Protein AF-A0A1Y3CSX1-F1 (afdb_monomer_lite)

Secondary structure (DSSP, 8-state):
------S----HHHHHHHHHHHHHHHHHHHHHHHT---TT-SS-HHHHHHHHHHHHHHHHHHHHHHHHHTTSSSHHHHHHTHHHHHHHHHHHHHHHHHHHHHHHHHTHHHHHHHHHHHHHHHTTSSSS-------

Sequence (135 aa):
MVQKIEATDVTEEEALNAAFFERADEFIKQANEFCRVEKGSAVKPAEMRGQVSAAMLFGTARFNTWVAANNFKDGNEMRDAKDQVMSYIMQQFQMMLEDNYDEYCEQFENYLRFRHNEEFHANKHDHDHDHDHQH

Foldseek 3Di:
DPPDPPPDPQDPVNVVVVVVVVVVVVVVVVLVVQLDDDPPDPQDSVNSNVVSVVVVVVVLVVVLLVVLVVVDPDPVRCVVCVVVSVVVSVVVVVVVVVVVVVVCVVCVCVVCVVVVVVVVVVVVVVPPPDDDDDD

pLDDT: mean 84.07, std 19.95, range [39.16, 98.5]

Radius of gyration: 24.42 Å; chains: 1; bounding box: 53×60×77 Å

Structure (mmCIF, N/CA/C/O backbone):
data_AF-A0A1Y3CSX1-F1
#
_entry.id   AF-A0A1Y3CSX1-F1
#
loop_
_atom_site.group_PDB
_atom_site.id
_atom_site.type_symbol
_atom_site.label_atom_id
_atom_site.label_alt_id
_atom_site.label_comp_id
_atom_site.label_asym_id
_atom_site.label_entity_id
_atom_site.label_seq_id
_atom_site.pdbx_PDB_ins_code
_atom_site.Cartn_x
_atom_site.Cartn_y
_atom_site.Cartn_z
_atom_site.occupancy
_atom_site.B_iso_or_equiv
_atom_site.auth_seq_id
_atom_site.auth_comp_id
_atom_site.auth_asym_id
_atom_site.auth_atom_id
_atom_site.pdbx_PDB_model_num
ATOM 1 N N . MET A 1 1 ? -16.091 46.938 -10.509 1.00 41.12 1 MET A N 1
ATOM 2 C CA . MET A 1 1 ? -15.195 46.319 -9.511 1.00 41.12 1 MET A CA 1
ATOM 3 C C . MET A 1 1 ? -14.937 44.902 -9.968 1.00 41.12 1 MET A C 1
ATOM 5 O O . MET A 1 1 ? -15.882 44.131 -10.036 1.00 41.12 1 MET A O 1
ATOM 9 N N . VAL A 1 2 ? -13.705 44.593 -10.369 1.00 46.59 2 VAL A N 1
ATOM 10 C CA . VAL A 1 2 ? -13.292 43.208 -10.615 1.00 46.59 2 VAL A CA 1
ATOM 11 C C . VAL A 1 2 ? -13.142 42.576 -9.239 1.00 46.59 2 VAL A C 1
ATOM 13 O O . VAL A 1 2 ? -12.285 43.004 -8.466 1.00 46.59 2 VAL A O 1
ATOM 16 N N . GLN A 1 3 ? -14.023 41.639 -8.895 1.00 46.88 3 GLN A N 1
ATOM 17 C CA . GLN A 1 3 ? -13.801 40.787 -7.736 1.00 46.88 3 GLN A CA 1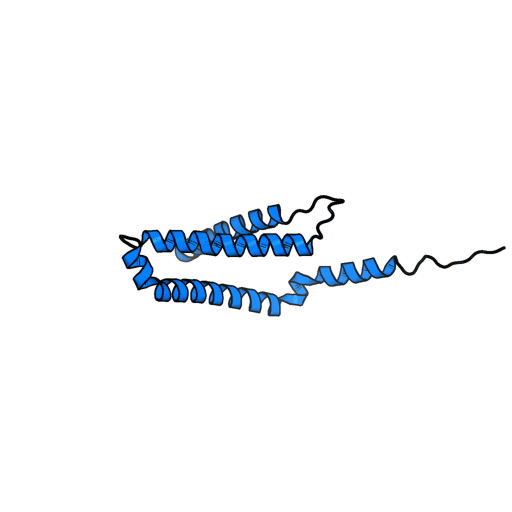
ATOM 18 C C . GLN A 1 3 ? -12.543 39.972 -8.031 1.00 46.88 3 GLN A C 1
ATOM 20 O O . GLN A 1 3 ? -12.520 39.160 -8.955 1.00 46.88 3 GLN A O 1
ATOM 25 N N . LYS A 1 4 ? -11.468 40.257 -7.292 1.00 51.53 4 LYS A N 1
ATOM 26 C CA . LYS A 1 4 ? -10.345 39.333 -7.177 1.00 51.53 4 LYS A CA 1
ATOM 27 C C . LYS A 1 4 ? -10.930 38.031 -6.644 1.00 51.53 4 LYS A C 1
ATOM 29 O O . LYS A 1 4 ? -11.469 38.020 -5.545 1.00 51.53 4 LYS A O 1
ATOM 34 N N . ILE A 1 5 ? -10.861 36.979 -7.446 1.00 48.72 5 ILE A N 1
ATOM 35 C CA . ILE A 1 5 ? -11.071 35.619 -6.967 1.00 48.72 5 ILE A CA 1
ATOM 36 C C . ILE A 1 5 ? -9.878 35.357 -6.045 1.00 48.72 5 ILE A C 1
ATOM 38 O O . ILE A 1 5 ? -8.746 35.248 -6.518 1.00 48.72 5 ILE A O 1
ATOM 42 N N . GLU A 1 6 ? -10.102 35.402 -4.734 1.00 46.16 6 GLU A N 1
ATOM 43 C CA . GLU A 1 6 ? -9.111 34.945 -3.767 1.00 46.16 6 GLU A CA 1
ATOM 44 C C . GLU A 1 6 ? -8.981 33.434 -3.940 1.00 46.16 6 GLU A C 1
ATOM 46 O O . GLU A 1 6 ? -9.895 32.666 -3.660 1.00 46.16 6 GLU A O 1
ATOM 51 N N . ALA A 1 7 ? -7.853 33.015 -4.504 1.00 60.97 7 ALA A N 1
ATOM 52 C CA . ALA A 1 7 ? -7.483 31.618 -4.594 1.00 60.97 7 ALA A CA 1
ATOM 53 C C . ALA A 1 7 ? -7.002 31.156 -3.216 1.00 60.97 7 ALA A C 1
ATOM 55 O O . ALA A 1 7 ? -5.800 31.162 -3.005 1.00 60.97 7 ALA A O 1
ATOM 56 N N . THR A 1 8 ? -7.915 30.828 -2.297 1.00 59.09 8 THR A N 1
ATOM 57 C CA . THR A 1 8 ? -7.677 29.940 -1.139 1.00 59.09 8 THR A CA 1
ATOM 58 C C . THR A 1 8 ? -8.963 29.793 -0.318 1.00 59.09 8 THR A C 1
ATOM 60 O O . THR A 1 8 ? -9.117 30.456 0.700 1.00 59.09 8 THR A O 1
ATOM 63 N N . ASP A 1 9 ? -9.857 28.901 -0.728 1.00 61.84 9 ASP A N 1
ATOM 64 C CA . ASP A 1 9 ? -10.757 28.210 0.205 1.00 61.84 9 ASP A CA 1
ATOM 65 C C . ASP A 1 9 ? -10.571 26.717 -0.070 1.00 61.84 9 ASP A C 1
ATOM 67 O O . ASP A 1 9 ? -11.362 26.088 -0.765 1.00 61.84 9 ASP A O 1
ATOM 71 N N . VAL A 1 10 ? -9.432 26.178 0.380 1.00 70.56 10 VAL A N 1
ATOM 72 C CA . VAL A 1 10 ? -9.223 24.727 0.407 1.00 70.56 10 VAL A CA 1
ATOM 73 C C . VAL A 1 10 ? -10.068 24.203 1.558 1.00 70.56 10 VAL A C 1
ATOM 75 O O . VAL A 1 10 ? -9.886 24.613 2.707 1.00 70.56 10 VAL A O 1
ATOM 78 N N . THR A 1 11 ? -11.016 23.335 1.246 1.00 84.94 11 THR A N 1
ATOM 79 C CA . THR A 1 11 ? -11.871 22.693 2.243 1.00 84.94 11 THR A CA 1
ATOM 80 C C . THR A 1 11 ? -11.050 21.768 3.147 1.00 84.94 11 THR A C 1
ATOM 82 O O . THR A 1 11 ? -9.978 21.286 2.780 1.00 84.94 11 THR A O 1
ATOM 85 N N . GLU A 1 12 ? -11.551 21.490 4.353 1.00 82.56 12 GLU A N 1
ATOM 86 C CA . GLU A 1 12 ? -10.903 20.546 5.276 1.00 82.56 12 GLU A CA 1
ATOM 87 C C . GLU A 1 12 ? -10.750 19.148 4.649 1.00 82.56 12 GLU A C 1
ATOM 89 O O . GLU A 1 12 ? -9.729 18.491 4.832 1.00 82.56 12 GLU A O 1
ATOM 94 N N . GLU A 1 13 ? -11.724 18.732 3.837 1.00 83.50 13 GLU A N 1
ATOM 95 C CA . GLU A 1 13 ? -11.686 17.483 3.073 1.00 83.50 13 GLU A CA 1
ATOM 96 C C . GLU A 1 13 ? -10.553 17.472 2.037 1.00 83.50 13 GLU A C 1
ATOM 98 O O . GLU A 1 13 ? -9.764 16.529 1.993 1.00 83.50 13 GLU A O 1
ATOM 103 N N . GLU A 1 14 ? -10.406 18.539 1.248 1.00 85.31 14 GLU A N 1
ATOM 104 C CA . GLU A 1 14 ? -9.309 18.666 0.281 1.00 85.31 14 GLU A CA 1
ATOM 105 C C . GLU A 1 14 ? -7.939 18.677 0.970 1.00 85.31 14 GLU A C 1
ATOM 107 O O . GLU A 1 14 ? -6.995 18.057 0.476 1.00 85.31 14 GLU A O 1
ATOM 112 N N . ALA A 1 15 ? -7.827 19.322 2.134 1.00 83.56 15 ALA A N 1
ATOM 113 C CA . ALA A 1 15 ? -6.595 19.332 2.918 1.00 83.56 15 ALA A CA 1
ATOM 114 C C . ALA A 1 15 ? -6.242 17.936 3.469 1.00 83.56 15 ALA A C 1
ATOM 116 O O . ALA A 1 15 ? -5.078 17.528 3.426 1.00 83.56 15 ALA A O 1
ATOM 117 N N . LEU A 1 16 ? -7.233 17.181 3.955 1.00 84.00 16 LEU A N 1
ATOM 118 C CA . LEU A 1 16 ? -7.040 15.801 4.413 1.00 84.00 16 LEU A CA 1
ATOM 119 C C . LEU A 1 16 ? -6.643 14.871 3.262 1.00 84.00 16 LEU A C 1
ATOM 121 O O . LEU A 1 16 ? -5.719 14.069 3.425 1.00 84.00 16 LEU A O 1
ATOM 125 N N . ASN A 1 17 ? -7.281 15.018 2.099 1.00 89.62 17 ASN A N 1
ATOM 126 C CA . ASN A 1 17 ? -6.943 14.261 0.895 1.00 89.62 17 ASN A CA 1
ATOM 127 C C . ASN A 1 17 ? -5.516 14.567 0.431 1.00 89.62 17 ASN A C 1
ATOM 129 O O . ASN A 1 17 ? -4.743 13.645 0.180 1.00 89.62 17 ASN A O 1
ATOM 133 N N . ALA A 1 18 ? -5.121 15.842 0.397 1.00 90.62 18 ALA A N 1
ATOM 134 C CA . ALA A 1 18 ? -3.757 16.232 0.047 1.00 90.62 18 ALA A CA 1
ATOM 135 C C . ALA A 1 18 ? -2.724 15.587 0.984 1.00 90.62 18 ALA A C 1
ATOM 137 O O . ALA A 1 18 ? -1.756 14.988 0.519 1.00 90.62 18 ALA A O 1
ATOM 138 N N . ALA A 1 19 ? -2.966 15.622 2.298 1.00 93.75 19 ALA A N 1
ATOM 139 C CA . ALA A 1 19 ? -2.080 14.991 3.273 1.00 93.75 19 ALA A CA 1
ATOM 140 C C . ALA A 1 19 ? -2.055 13.455 3.157 1.00 93.75 19 ALA A C 1
ATOM 142 O O . ALA A 1 19 ? -1.069 12.814 3.528 1.00 93.75 19 ALA A O 1
ATOM 143 N N . PHE A 1 20 ? -3.143 12.829 2.707 1.00 93.31 20 PHE A N 1
ATOM 144 C CA . PHE A 1 20 ? -3.162 11.400 2.400 1.00 93.31 20 PHE A CA 1
ATOM 145 C C . PHE A 1 20 ? -2.257 11.083 1.202 1.00 93.31 20 PHE A C 1
ATOM 147 O O . PHE A 1 20 ? -1.367 10.239 1.335 1.00 93.31 20 PHE A O 1
ATOM 154 N N . PHE A 1 21 ? -2.429 11.791 0.082 1.00 94.06 21 PHE A N 1
ATOM 155 C CA . PHE A 1 21 ? -1.633 11.573 -1.129 1.00 94.06 21 PHE A CA 1
ATOM 156 C C . PHE A 1 21 ? -0.152 11.885 -0.916 1.00 94.06 21 PHE A C 1
ATOM 158 O O . PHE A 1 21 ? 0.689 11.086 -1.312 1.00 94.06 21 PHE A O 1
ATOM 165 N N . GLU A 1 22 ? 0.179 12.960 -0.196 1.00 96.94 22 GLU A N 1
ATOM 166 C CA . GLU A 1 22 ? 1.569 13.298 0.134 1.00 96.94 22 GLU A CA 1
ATOM 167 C C . GLU A 1 22 ? 2.272 12.146 0.871 1.00 96.94 22 GLU A C 1
ATOM 169 O O . GLU A 1 22 ? 3.381 11.753 0.512 1.00 96.94 22 GLU A O 1
ATOM 174 N N . ARG A 1 23 ? 1.604 11.527 1.853 1.00 97.25 23 ARG A N 1
ATOM 175 C CA . ARG A 1 23 ? 2.164 10.365 2.565 1.00 97.25 23 ARG A CA 1
ATOM 176 C C . ARG A 1 23 ? 2.292 9.140 1.664 1.00 97.25 23 ARG A C 1
ATOM 178 O O . ARG A 1 23 ? 3.276 8.408 1.771 1.00 97.25 23 ARG A O 1
ATOM 185 N N . ALA A 1 24 ? 1.306 8.889 0.803 1.00 96.44 24 ALA A N 1
ATOM 186 C CA . ALA A 1 24 ? 1.374 7.790 -0.156 1.00 96.44 24 ALA A CA 1
ATOM 187 C C . ALA A 1 24 ? 2.573 7.964 -1.106 1.00 96.44 24 ALA A C 1
ATOM 189 O O . ALA A 1 24 ? 3.354 7.027 -1.299 1.00 96.44 24 ALA A O 1
ATOM 190 N N . ASP A 1 25 ? 2.782 9.181 -1.604 1.00 96.56 25 ASP A N 1
ATOM 191 C CA . ASP A 1 25 ? 3.893 9.536 -2.484 1.00 96.56 25 ASP A CA 1
ATOM 192 C C . ASP A 1 25 ? 5.253 9.377 -1.802 1.00 96.56 25 ASP A C 1
ATOM 194 O O . ASP A 1 25 ? 6.208 8.920 -2.435 1.00 96.56 25 ASP A O 1
ATOM 198 N N . GLU A 1 26 ? 5.368 9.681 -0.507 1.00 98.12 26 GLU A N 1
ATOM 199 C CA . GLU A 1 26 ? 6.598 9.422 0.249 1.00 98.12 26 GLU A CA 1
ATOM 200 C C . GLU A 1 26 ? 6.948 7.925 0.295 1.00 98.12 26 GLU A C 1
ATOM 202 O O . GLU A 1 26 ? 8.115 7.557 0.097 1.00 98.12 26 GLU A O 1
ATOM 207 N N . PHE A 1 27 ? 5.957 7.043 0.481 1.00 97.69 27 PHE A N 1
ATOM 208 C CA . PHE A 1 27 ? 6.181 5.595 0.417 1.00 97.69 27 PHE A CA 1
ATOM 209 C C . PHE A 1 27 ? 6.607 5.144 -0.983 1.00 97.69 27 PHE A C 1
ATOM 211 O O . PHE A 1 27 ? 7.555 4.363 -1.116 1.00 97.69 27 PHE A O 1
ATOM 218 N N . ILE A 1 28 ? 5.952 5.657 -2.027 1.00 97.62 28 ILE A N 1
ATOM 219 C CA . ILE A 1 28 ? 6.286 5.337 -3.422 1.00 97.62 28 ILE A CA 1
ATOM 220 C C . ILE A 1 28 ? 7.682 5.840 -3.782 1.00 97.62 28 ILE A C 1
ATOM 222 O O . ILE A 1 28 ? 8.470 5.106 -4.379 1.00 97.62 28 ILE A O 1
ATOM 226 N N . LYS A 1 29 ? 8.042 7.055 -3.365 1.00 97.94 29 LYS A N 1
ATOM 227 C CA . LYS A 1 29 ? 9.385 7.610 -3.546 1.00 97.94 29 LYS A CA 1
ATOM 228 C C . LYS A 1 29 ? 10.434 6.692 -2.930 1.00 97.94 29 LYS A C 1
ATOM 230 O O . LYS A 1 29 ? 11.410 6.359 -3.596 1.00 97.94 29 LYS A O 1
ATOM 235 N N . GLN A 1 30 ? 10.221 6.232 -1.700 1.00 98.31 30 GLN A N 1
ATOM 236 C CA . GLN A 1 30 ? 11.145 5.308 -1.046 1.00 98.31 30 GLN A CA 1
ATOM 237 C C . GLN A 1 30 ? 11.224 3.950 -1.768 1.00 98.31 30 GLN A C 1
ATOM 239 O O . GLN A 1 30 ? 12.318 3.403 -1.927 1.00 98.31 30 GLN A O 1
ATOM 244 N N . ALA A 1 31 ? 10.098 3.412 -2.243 1.00 98.12 31 ALA A N 1
ATOM 245 C CA . ALA A 1 31 ? 10.083 2.188 -3.045 1.00 98.12 31 ALA A CA 1
ATOM 246 C C . ALA A 1 31 ? 10.849 2.362 -4.371 1.00 98.12 31 ALA A C 1
ATOM 248 O O . ALA A 1 31 ? 11.617 1.483 -4.768 1.00 98.12 31 ALA A O 1
ATOM 249 N N . ASN A 1 32 ? 10.724 3.519 -5.021 1.00 97.38 32 ASN A N 1
ATOM 250 C CA . ASN A 1 32 ? 11.467 3.848 -6.237 1.00 97.38 32 ASN A CA 1
ATOM 251 C C . ASN A 1 32 ? 12.980 3.919 -5.986 1.00 97.38 32 ASN A C 1
ATOM 253 O O . ASN A 1 32 ? 13.757 3.456 -6.822 1.00 97.38 32 ASN A O 1
ATOM 257 N N . GLU A 1 33 ? 13.412 4.425 -4.826 1.00 97.75 33 GLU A N 1
ATOM 258 C CA . GLU A 1 33 ? 14.825 4.388 -4.432 1.00 97.75 33 GLU A CA 1
ATOM 259 C C . GLU A 1 33 ? 15.344 2.951 -4.297 1.00 97.75 33 GLU A C 1
ATOM 261 O O . GLU A 1 33 ? 16.433 2.648 -4.785 1.00 97.75 33 GLU A O 1
ATOM 266 N N . PHE A 1 34 ? 14.556 2.039 -3.717 1.00 96.88 34 PHE A N 1
ATOM 267 C CA . PHE A 1 34 ? 14.920 0.618 -3.642 1.00 96.88 34 PHE A CA 1
ATOM 268 C C . PHE A 1 34 ? 14.926 -0.082 -5.005 1.00 96.88 34 PHE A C 1
ATOM 270 O O . PHE A 1 34 ? 15.624 -1.078 -5.174 1.00 96.88 34 PHE A O 1
ATOM 277 N N . CYS A 1 35 ? 14.194 0.437 -5.995 1.00 97.12 35 CYS A N 1
ATOM 278 C CA . CYS A 1 35 ? 14.196 -0.109 -7.352 1.00 97.12 35 CYS A CA 1
ATOM 279 C C . CYS A 1 35 ? 15.484 0.191 -8.137 1.00 97.12 35 CYS A C 1
ATOM 281 O O . CYS A 1 35 ? 15.662 -0.344 -9.236 1.00 97.12 35 CYS A O 1
ATOM 283 N N . ARG A 1 36 ? 16.368 1.057 -7.626 1.00 95.12 36 ARG A N 1
ATOM 284 C CA . ARG A 1 36 ? 17.609 1.423 -8.313 1.00 95.12 36 ARG A CA 1
ATOM 285 C C . ARG A 1 36 ? 18.547 0.221 -8.390 1.00 95.12 36 ARG A C 1
ATOM 287 O O . ARG A 1 36 ? 18.871 -0.409 -7.390 1.00 95.12 36 ARG A O 1
ATOM 294 N N . VAL A 1 37 ? 19.018 -0.062 -9.599 1.00 92.19 37 VAL A N 1
ATOM 295 C CA . VAL A 1 37 ? 19.983 -1.129 -9.872 1.00 92.19 37 VAL A CA 1
ATOM 296 C C . VAL A 1 37 ? 21.274 -0.502 -10.380 1.00 92.19 37 VAL A C 1
ATOM 298 O O . VAL A 1 37 ? 21.252 0.319 -11.297 1.00 92.19 37 VAL A O 1
ATOM 301 N N . GLU A 1 38 ? 22.405 -0.889 -9.793 1.00 91.19 38 GLU A N 1
ATOM 302 C CA . GLU A 1 38 ? 23.719 -0.419 -10.232 1.00 91.19 38 GLU A CA 1
ATOM 303 C C . GLU A 1 38 ? 24.070 -0.931 -11.633 1.00 91.19 38 GLU A C 1
ATOM 305 O O . GLU A 1 38 ? 23.758 -2.063 -12.020 1.00 91.19 38 GLU A O 1
ATOM 310 N N . LYS A 1 39 ? 24.779 -0.101 -12.404 1.00 89.19 39 LYS A N 1
ATOM 311 C CA . LYS A 1 39 ? 25.256 -0.485 -13.733 1.00 89.19 39 LYS A CA 1
ATOM 312 C C . LYS A 1 39 ? 26.242 -1.650 -13.611 1.00 89.19 39 LYS A C 1
ATOM 314 O O . LYS A 1 39 ? 27.245 -1.541 -12.916 1.00 89.19 39 LYS A O 1
ATOM 319 N N . GLY A 1 40 ? 25.973 -2.737 -14.331 1.00 89.62 40 GLY A N 1
ATOM 320 C CA . GLY A 1 40 ? 26.773 -3.965 -14.265 1.00 89.62 40 GLY A CA 1
ATOM 321 C C . GLY A 1 40 ? 26.310 -4.962 -13.199 1.00 89.62 40 GLY A C 1
ATOM 322 O O . GLY A 1 40 ? 26.910 -6.029 -13.088 1.00 89.62 40 GLY A O 1
ATOM 323 N N . SER A 1 41 ? 25.241 -4.660 -12.452 1.00 92.62 41 SER A N 1
ATOM 324 C CA . SER A 1 41 ? 24.581 -5.646 -11.594 1.00 92.62 41 SER A CA 1
ATOM 325 C C . SER A 1 41 ? 24.047 -6.822 -12.415 1.00 92.62 41 SER A C 1
ATOM 327 O O . SER A 1 41 ? 23.535 -6.648 -13.522 1.00 92.62 41 SER A O 1
ATOM 329 N N . ALA A 1 42 ? 24.127 -8.024 -11.842 1.00 93.06 42 ALA A N 1
ATOM 330 C CA . ALA A 1 42 ? 23.510 -9.220 -12.409 1.00 93.06 42 ALA A CA 1
ATOM 331 C C . ALA A 1 42 ? 21.974 -9.217 -12.271 1.00 93.06 42 ALA A C 1
ATOM 333 O O . ALA A 1 42 ? 21.293 -9.944 -12.996 1.00 93.06 42 ALA A O 1
ATOM 334 N N . VAL A 1 43 ? 21.423 -8.410 -11.353 1.00 92.12 43 VAL A N 1
ATOM 335 C CA . VAL A 1 43 ? 19.977 -8.318 -11.118 1.00 92.12 43 VAL A CA 1
ATOM 336 C C . VAL A 1 43 ? 19.340 -7.470 -12.210 1.00 92.12 43 VAL A C 1
ATOM 338 O O . VAL A 1 43 ? 19.738 -6.330 -12.447 1.00 92.12 43 VAL A O 1
ATOM 341 N N . LYS A 1 44 ? 18.313 -8.004 -12.872 1.00 92.38 44 LYS A N 1
ATOM 342 C CA . LYS A 1 44 ? 17.593 -7.263 -13.913 1.00 92.38 44 LYS A CA 1
ATOM 343 C C . LYS A 1 44 ? 16.667 -6.214 -13.279 1.00 92.38 44 LYS A C 1
ATOM 345 O O . LYS A 1 44 ? 16.026 -6.514 -12.273 1.00 92.38 44 LYS A O 1
ATOM 350 N N . PRO A 1 45 ? 16.468 -5.032 -13.894 1.00 91.50 45 PRO A N 1
ATOM 351 C CA . PRO A 1 45 ? 15.554 -4.015 -13.362 1.00 91.50 45 PRO A CA 1
ATOM 352 C C . PRO A 1 45 ? 14.127 -4.520 -13.090 1.00 91.50 45 PRO A C 1
ATOM 354 O O . PRO A 1 45 ? 13.510 -4.132 -12.105 1.00 91.50 45 PRO A O 1
ATOM 357 N N . ALA A 1 46 ? 13.598 -5.409 -13.938 1.00 91.38 46 ALA A N 1
ATOM 358 C CA . ALA A 1 46 ? 12.277 -6.007 -13.730 1.00 91.38 46 ALA A CA 1
ATOM 359 C C . ALA A 1 46 ? 12.224 -6.925 -12.499 1.00 91.38 46 ALA A C 1
ATOM 361 O O . ALA A 1 46 ? 11.233 -6.923 -11.774 1.00 91.38 46 ALA A O 1
ATOM 362 N N . GLU A 1 47 ? 13.301 -7.669 -12.244 1.00 95.50 47 GLU A N 1
ATOM 363 C CA . GLU A 1 47 ? 13.419 -8.523 -11.065 1.00 95.50 47 GLU A CA 1
ATOM 364 C C . GLU A 1 47 ? 13.488 -7.674 -9.793 1.00 95.50 47 GLU A C 1
ATOM 366 O O . GLU A 1 47 ? 12.748 -7.938 -8.847 1.00 95.50 47 GLU A O 1
ATOM 371 N N . MET A 1 48 ? 14.285 -6.599 -9.805 1.00 96.44 48 MET A N 1
ATOM 372 C CA . MET A 1 48 ? 14.368 -5.665 -8.680 1.00 96.44 48 MET A CA 1
ATOM 373 C C . MET A 1 48 ? 13.000 -5.052 -8.349 1.00 96.44 48 MET A C 1
ATOM 375 O O . MET A 1 48 ? 12.585 -5.069 -7.193 1.00 96.44 48 MET A O 1
ATOM 379 N N . ARG A 1 49 ? 12.244 -4.587 -9.356 1.00 96.44 49 ARG A N 1
ATOM 380 C CA . ARG A 1 49 ? 10.876 -4.079 -9.140 1.00 96.44 49 ARG A CA 1
ATOM 381 C C . ARG A 1 49 ? 9.958 -5.127 -8.506 1.00 96.44 49 ARG A C 1
ATOM 383 O O . ARG A 1 49 ? 9.189 -4.793 -7.610 1.00 96.44 49 ARG A O 1
ATOM 390 N N . GLY A 1 50 ? 10.058 -6.388 -8.931 1.00 96.94 50 GLY A N 1
ATOM 391 C CA . GLY A 1 50 ? 9.308 -7.494 -8.330 1.00 96.94 50 GLY A CA 1
ATOM 392 C C . GLY A 1 50 ? 9.671 -7.730 -6.859 1.00 96.94 50 GLY A C 1
ATOM 393 O O . GLY A 1 50 ? 8.781 -7.878 -6.023 1.00 96.94 50 GLY A O 1
ATOM 394 N N . GLN A 1 51 ? 10.964 -7.700 -6.522 1.00 97.62 51 GLN A N 1
ATOM 395 C CA . GLN A 1 51 ? 11.440 -7.845 -5.140 1.00 97.62 51 GLN A CA 1
ATOM 396 C C . GLN A 1 51 ? 10.957 -6.693 -4.246 1.00 97.62 51 GLN A C 1
ATOM 398 O O . GLN A 1 51 ? 10.454 -6.935 -3.147 1.00 97.62 51 GLN A O 1
ATOM 403 N N . VAL A 1 52 ? 11.050 -5.450 -4.728 1.00 98.31 52 VAL A N 1
ATOM 404 C CA . VAL A 1 52 ? 10.566 -4.267 -4.000 1.00 98.31 52 VAL A CA 1
ATOM 405 C C . VAL A 1 52 ? 9.048 -4.306 -3.825 1.00 98.31 52 VAL A C 1
ATOM 407 O O . VAL A 1 52 ? 8.562 -4.040 -2.728 1.00 98.31 52 VAL A O 1
ATOM 410 N N . SER A 1 53 ? 8.296 -4.705 -4.855 1.00 97.88 53 SER A N 1
ATOM 411 C CA . SER A 1 53 ? 6.841 -4.880 -4.767 1.00 97.88 53 SER A CA 1
ATOM 412 C C . SER A 1 53 ? 6.453 -5.908 -3.695 1.00 97.88 53 SER A C 1
ATOM 414 O O . SER A 1 53 ? 5.606 -5.626 -2.844 1.00 97.88 53 SER A O 1
ATOM 416 N N . ALA A 1 54 ? 7.127 -7.062 -3.658 1.00 98.19 54 ALA A N 1
ATOM 417 C CA . ALA A 1 54 ? 6.898 -8.077 -2.630 1.00 98.19 54 ALA A CA 1
ATOM 418 C C . ALA A 1 54 ? 7.231 -7.562 -1.217 1.00 98.19 54 ALA A C 1
ATOM 420 O O . ALA A 1 54 ? 6.476 -7.801 -0.269 1.00 98.19 54 ALA A O 1
ATOM 421 N N . ALA A 1 55 ? 8.335 -6.821 -1.073 1.00 98.50 55 ALA A N 1
ATOM 422 C CA . ALA A 1 55 ? 8.716 -6.202 0.193 1.00 98.50 55 ALA A CA 1
ATOM 423 C C . ALA A 1 55 ? 7.687 -5.156 0.654 1.00 98.50 55 ALA A C 1
ATOM 425 O O . ALA A 1 55 ? 7.338 -5.129 1.834 1.00 98.50 55 ALA A O 1
ATOM 426 N N . MET A 1 56 ? 7.163 -4.342 -0.267 1.00 98.06 56 MET A N 1
ATOM 427 C CA . MET A 1 56 ? 6.131 -3.345 0.021 1.00 98.06 56 MET A CA 1
ATOM 428 C C . MET A 1 56 ? 4.828 -4.010 0.476 1.00 98.06 56 MET A C 1
ATOM 430 O O . MET A 1 56 ? 4.284 -3.620 1.506 1.00 98.06 56 MET A O 1
ATOM 434 N N . LEU A 1 57 ? 4.379 -5.073 -0.203 1.00 97.69 57 LEU A N 1
ATOM 435 C CA . LEU A 1 57 ? 3.190 -5.832 0.204 1.00 97.69 57 LEU A CA 1
ATOM 436 C C . LEU A 1 57 ? 3.346 -6.427 1.614 1.00 97.69 57 LEU A C 1
ATOM 438 O O . LEU A 1 57 ? 2.441 -6.324 2.446 1.00 97.69 57 LEU A O 1
ATOM 442 N N . PHE A 1 58 ? 4.513 -7.004 1.914 1.00 98.31 58 PHE A N 1
ATOM 443 C CA . PHE A 1 58 ? 4.811 -7.520 3.250 1.00 98.31 58 PHE A CA 1
ATOM 444 C C . PHE A 1 58 ? 4.871 -6.408 4.308 1.00 98.31 58 PHE A C 1
ATOM 446 O O . PHE A 1 58 ? 4.353 -6.578 5.415 1.00 98.31 58 PHE A O 1
ATOM 453 N N . GLY A 1 59 ? 5.466 -5.262 3.970 1.00 98.25 59 GLY A N 1
ATOM 454 C CA . GLY A 1 59 ? 5.509 -4.073 4.820 1.00 98.25 59 GLY A CA 1
ATOM 455 C C . GLY A 1 59 ? 4.111 -3.570 5.176 1.00 98.25 59 GLY A C 1
ATOM 456 O O . GLY A 1 59 ? 3.803 -3.425 6.361 1.00 98.25 59 GLY A O 1
ATOM 457 N N . THR A 1 60 ? 3.242 -3.412 4.175 1.00 96.94 60 THR A N 1
ATOM 458 C CA . THR A 1 60 ? 1.832 -3.032 4.345 1.00 96.94 60 THR A CA 1
ATOM 459 C C . THR A 1 60 ? 1.095 -4.005 5.261 1.00 96.94 60 THR A C 1
ATOM 461 O O . THR A 1 60 ? 0.429 -3.581 6.206 1.00 96.94 60 THR A O 1
ATOM 464 N N . ALA A 1 61 ? 1.262 -5.315 5.050 1.00 97.56 61 ALA A N 1
ATOM 465 C CA . ALA A 1 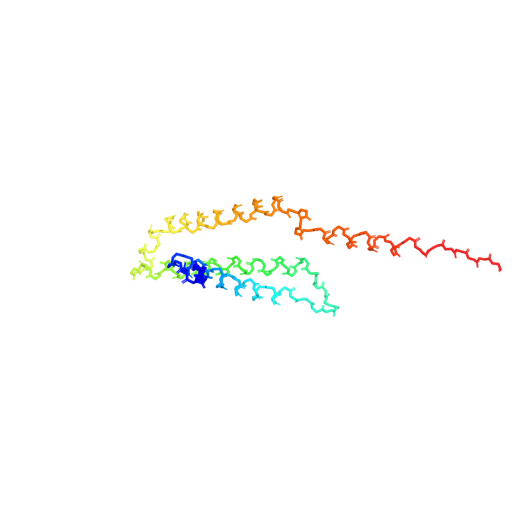61 ? 0.633 -6.328 5.895 1.00 97.56 61 ALA A CA 1
ATOM 466 C C . ALA A 1 61 ? 1.083 -6.218 7.363 1.00 97.56 61 ALA A C 1
ATOM 468 O O . ALA A 1 61 ? 0.252 -6.248 8.275 1.00 97.56 61 ALA A O 1
ATOM 469 N N . ARG A 1 62 ? 2.389 -6.045 7.613 1.00 98.31 62 ARG A N 1
ATOM 470 C CA . ARG A 1 62 ? 2.933 -5.882 8.974 1.00 98.31 62 ARG A CA 1
ATOM 471 C C . ARG A 1 62 ? 2.433 -4.610 9.643 1.00 98.31 62 ARG A C 1
ATOM 473 O O . ARG A 1 62 ? 2.030 -4.665 10.804 1.00 98.31 62 ARG A O 1
ATOM 480 N N . PHE A 1 63 ? 2.468 -3.489 8.925 1.00 98.25 63 PHE A N 1
ATOM 481 C CA . PHE A 1 63 ? 2.039 -2.200 9.456 1.00 98.25 63 PHE A CA 1
ATOM 482 C C . PHE A 1 63 ? 0.552 -2.226 9.815 1.00 98.25 63 PHE A C 1
ATOM 484 O O . PHE A 1 63 ? 0.200 -1.943 10.957 1.00 98.25 63 PHE A O 1
ATOM 491 N N . ASN A 1 64 ? -0.309 -2.684 8.902 1.00 97.62 64 ASN A N 1
ATOM 492 C CA . ASN A 1 64 ? -1.751 -2.760 9.152 1.00 97.62 64 ASN A CA 1
ATOM 493 C C . ASN A 1 64 ? -2.106 -3.764 10.258 1.00 97.62 64 ASN A C 1
ATOM 495 O O . ASN A 1 64 ? -3.029 -3.520 11.032 1.00 97.62 64 ASN A O 1
ATOM 499 N N . THR A 1 65 ? -1.345 -4.855 10.399 1.00 97.62 65 THR A N 1
ATOM 500 C CA . THR A 1 65 ? -1.507 -5.781 11.533 1.00 97.62 65 THR A CA 1
ATOM 501 C C . THR A 1 65 ? -1.176 -5.100 12.862 1.00 97.62 65 THR A C 1
ATOM 503 O O . THR A 1 65 ? -1.905 -5.279 13.835 1.00 97.62 65 THR A O 1
ATOM 506 N N . TRP A 1 66 ? -0.104 -4.301 12.918 1.00 98.19 66 TRP A N 1
ATOM 507 C CA . TRP A 1 66 ? 0.238 -3.522 14.112 1.00 98.19 66 TRP A CA 1
ATOM 508 C C . TRP A 1 66 ? -0.822 -2.457 14.417 1.00 98.19 66 TRP A C 1
ATOM 510 O O . TRP A 1 66 ? -1.245 -2.346 15.565 1.00 98.19 66 TRP A O 1
ATOM 520 N N . VAL A 1 67 ? -1.315 -1.728 13.410 1.00 97.81 67 VAL A N 1
ATOM 521 C CA . VAL A 1 67 ? -2.415 -0.764 13.586 1.00 97.81 67 VAL A CA 1
ATOM 522 C C . VAL A 1 67 ? -3.652 -1.457 14.160 1.00 97.81 67 VAL A C 1
ATOM 524 O O . VAL A 1 67 ? -4.198 -0.992 15.157 1.00 97.81 67 VAL A O 1
ATOM 527 N N . ALA A 1 68 ? -4.052 -2.604 13.603 1.00 96.56 68 ALA A N 1
ATOM 528 C CA . ALA A 1 68 ? -5.178 -3.378 14.119 1.00 96.56 68 ALA A CA 1
ATOM 529 C C . ALA A 1 68 ? -4.948 -3.842 15.567 1.00 96.56 68 ALA A C 1
ATOM 531 O O . ALA A 1 68 ? -5.852 -3.737 16.390 1.00 96.56 68 ALA A O 1
ATOM 532 N N . ALA A 1 69 ? -3.736 -4.301 15.899 1.00 97.50 69 ALA A N 1
ATOM 533 C CA . ALA A 1 69 ? -3.391 -4.764 17.243 1.00 97.50 69 ALA A CA 1
ATOM 534 C C . ALA A 1 69 ? -3.575 -3.684 18.327 1.00 97.50 69 ALA A C 1
ATOM 536 O O . ALA A 1 69 ? -3.932 -4.020 19.452 1.00 97.50 69 ALA A O 1
ATOM 537 N N . ASN A 1 70 ? -3.392 -2.399 17.996 1.00 97.69 70 ASN A N 1
ATOM 538 C CA . ASN A 1 70 ? -3.586 -1.288 18.940 1.00 97.69 70 ASN A CA 1
ATOM 539 C C . ASN A 1 70 ? -5.060 -1.061 19.337 1.00 97.69 70 ASN A C 1
ATOM 541 O O . ASN A 1 70 ? -5.323 -0.281 20.249 1.00 97.69 70 ASN A O 1
ATOM 545 N N . ASN A 1 71 ? -6.011 -1.745 18.691 1.00 96.62 71 ASN A N 1
ATOM 546 C CA . ASN A 1 71 ? -7.442 -1.646 18.994 1.00 96.62 71 ASN A CA 1
ATOM 547 C C . ASN A 1 71 ? -7.959 -2.773 19.905 1.00 96.62 71 ASN A C 1
ATOM 549 O O . ASN A 1 71 ? -9.153 -2.812 20.196 1.00 96.62 71 ASN A O 1
ATOM 553 N N . PHE A 1 72 ? -7.088 -3.682 20.354 1.00 97.88 72 PHE A N 1
ATOM 554 C CA . PHE A 1 72 ? -7.450 -4.815 21.207 1.00 97.88 72 PHE A CA 1
ATOM 555 C C . PHE A 1 72 ? -6.745 -4.737 22.561 1.00 97.88 72 PHE A C 1
ATOM 557 O O . PHE A 1 72 ? -5.640 -4.207 22.682 1.00 97.88 72 PHE A O 1
ATOM 564 N N . LYS A 1 73 ? -7.378 -5.288 23.595 1.00 97.75 73 LYS A N 1
ATOM 565 C CA . LYS A 1 73 ? -6.842 -5.329 24.962 1.00 97.75 73 LYS A CA 1
ATOM 566 C C . LYS A 1 73 ? -5.732 -6.361 25.099 1.00 97.75 73 LYS A C 1
ATOM 568 O O . LYS A 1 73 ? -4.789 -6.152 25.858 1.00 97.75 73 LYS A O 1
ATOM 573 N N . ASP A 1 74 ? -5.861 -7.480 24.389 1.00 98.06 74 ASP A N 1
ATOM 574 C CA . ASP A 1 74 ? -4.904 -8.578 24.415 1.00 98.06 74 ASP A CA 1
ATOM 575 C C . ASP A 1 74 ? -4.934 -9.424 23.127 1.00 98.06 74 ASP A C 1
ATOM 577 O O . ASP A 1 74 ? -5.727 -9.216 22.205 1.00 98.06 74 ASP A O 1
ATOM 581 N N . GLY A 1 75 ? -4.024 -10.399 23.060 1.00 98.06 75 GLY A N 1
ATOM 582 C CA . GLY A 1 75 ? -3.880 -11.283 21.906 1.00 98.06 75 GLY A CA 1
ATOM 583 C C . GLY A 1 75 ? -4.986 -12.332 21.747 1.00 98.06 75 GLY A C 1
ATOM 584 O O . GLY A 1 75 ? -5.048 -12.949 20.685 1.00 98.06 75 GLY A O 1
ATOM 585 N N . ASN A 1 76 ? -5.831 -12.569 22.756 1.00 98.44 76 ASN A N 1
ATOM 586 C CA . ASN A 1 76 ? -6.997 -13.445 22.617 1.00 98.44 76 ASN A CA 1
ATOM 587 C C . ASN A 1 76 ? -8.142 -12.684 21.950 1.00 98.44 76 ASN A C 1
ATOM 589 O O . ASN A 1 76 ? -8.682 -13.177 20.965 1.00 98.44 76 ASN A O 1
ATOM 593 N N . GLU A 1 77 ? -8.423 -11.454 22.389 1.00 98.38 77 GLU A N 1
ATOM 594 C CA . GLU A 1 77 ? -9.435 -10.597 21.754 1.00 98.38 77 GLU A CA 1
ATOM 595 C C . GLU A 1 77 ? -9.110 -10.356 20.268 1.00 98.38 77 GLU A C 1
ATOM 597 O O . GLU A 1 77 ? -9.966 -10.521 19.400 1.00 98.38 77 GLU A O 1
ATOM 602 N N . MET A 1 78 ? -7.840 -10.075 19.947 1.00 98.19 78 MET A N 1
ATOM 603 C CA . MET A 1 78 ? -7.394 -9.949 18.553 1.00 98.19 78 MET A CA 1
ATOM 604 C C . MET A 1 78 ? -7.558 -11.256 17.758 1.00 98.19 78 MET A C 1
ATOM 606 O O . MET A 1 78 ? -7.850 -11.226 16.561 1.00 98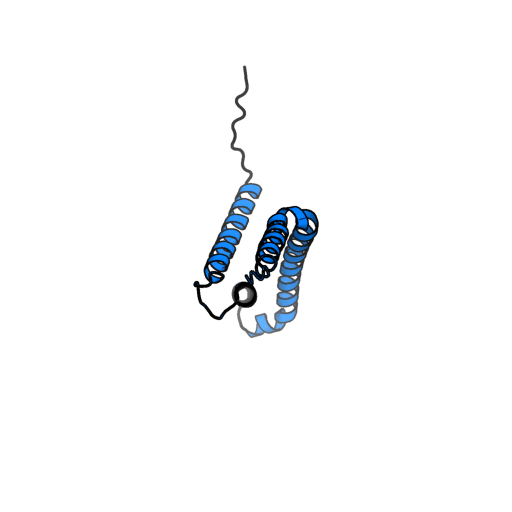.19 78 MET A O 1
ATOM 610 N N . ARG A 1 79 ? -7.351 -12.415 18.397 1.00 98.38 79 ARG A N 1
ATOM 611 C CA . ARG A 1 79 ? -7.493 -13.728 17.749 1.00 98.38 79 ARG A CA 1
ATOM 612 C C . ARG A 1 79 ? -8.951 -14.031 17.427 1.00 98.38 79 ARG A C 1
ATOM 614 O O . ARG A 1 79 ? -9.213 -14.521 16.330 1.00 98.38 79 ARG A O 1
ATOM 621 N N . ASP A 1 80 ? -9.862 -13.706 18.337 1.00 98.50 80 ASP A N 1
ATOM 622 C CA . ASP A 1 80 ? -11.305 -13.869 18.141 1.00 98.50 80 ASP A CA 1
ATOM 623 C C . ASP A 1 80 ? -11.824 -12.941 17.028 1.00 98.50 80 ASP A C 1
ATOM 625 O O . ASP A 1 80 ? -12.714 -13.314 16.266 1.00 98.50 80 ASP A O 1
ATOM 629 N N . ALA A 1 81 ? -11.209 -11.765 16.861 1.00 97.88 81 ALA A N 1
ATOM 630 C CA . ALA A 1 81 ? -11.537 -10.798 15.811 1.00 97.88 81 ALA A CA 1
ATOM 631 C C . ALA A 1 81 ? -10.796 -11.017 14.474 1.00 97.88 81 ALA A C 1
ATOM 633 O O . ALA A 1 81 ? -10.948 -10.208 13.551 1.00 97.88 81 ALA A O 1
ATOM 634 N N . LYS A 1 82 ? -9.987 -12.080 14.335 1.00 98.00 82 LYS A N 1
ATOM 635 C CA . LYS A 1 82 ? -9.087 -12.276 13.182 1.00 98.00 82 LYS A CA 1
ATOM 636 C C . LYS A 1 82 ? -9.801 -12.135 11.838 1.00 98.00 82 LYS A C 1
ATOM 638 O O . LYS A 1 82 ? -9.337 -11.383 10.985 1.00 98.00 82 LYS A O 1
ATOM 643 N N . ASP A 1 83 ? -10.911 -12.838 11.643 1.00 98.31 83 ASP A N 1
ATOM 644 C CA . ASP A 1 83 ? -11.591 -12.874 10.343 1.00 98.31 83 ASP A CA 1
ATOM 645 C C . ASP A 1 83 ? -12.198 -11.514 9.977 1.00 98.31 83 ASP A C 1
ATOM 647 O O . ASP A 1 83 ? -12.173 -11.116 8.810 1.00 98.31 83 ASP A O 1
ATOM 651 N N . GLN A 1 84 ? -12.660 -10.756 10.976 1.00 97.38 84 GLN A N 1
ATOM 652 C CA . GLN A 1 84 ? -13.146 -9.390 10.789 1.00 97.38 84 GLN A CA 1
ATOM 653 C C . GLN A 1 84 ? -12.010 -8.452 10.362 1.00 97.38 84 GLN A C 1
ATOM 655 O O . GLN A 1 84 ? -12.163 -7.707 9.394 1.00 97.38 84 GLN A O 1
ATOM 660 N N . VAL A 1 85 ? -10.860 -8.514 11.044 1.00 97.12 85 VAL A N 1
ATOM 661 C CA . VAL A 1 85 ? -9.678 -7.700 10.709 1.00 97.12 85 VAL A CA 1
ATOM 662 C C . VAL A 1 85 ? -9.168 -8.029 9.306 1.00 97.12 85 VAL A C 1
ATOM 664 O O . VAL A 1 85 ? -8.915 -7.119 8.517 1.00 97.12 85 VAL A O 1
ATOM 667 N N . MET A 1 86 ? -9.057 -9.319 8.971 1.00 97.94 86 MET A N 1
ATOM 668 C CA . MET A 1 86 ? -8.611 -9.760 7.646 1.00 97.94 86 MET A CA 1
ATOM 669 C C . MET A 1 86 ? -9.560 -9.280 6.548 1.00 97.94 86 MET A C 1
ATOM 671 O O . MET A 1 86 ? -9.101 -8.714 5.559 1.00 97.94 86 MET A O 1
ATOM 675 N N . SER A 1 87 ? -10.871 -9.454 6.742 1.00 97.88 87 SER A N 1
ATOM 676 C CA . SER A 1 87 ? -11.881 -9.033 5.765 1.00 97.88 87 SER A CA 1
ATOM 677 C C . SER A 1 87 ? -11.825 -7.529 5.521 1.00 97.88 87 SER A C 1
ATOM 679 O O . SER A 1 87 ? -11.801 -7.100 4.371 1.00 97.88 87 SER A O 1
ATOM 681 N N . TYR A 1 88 ? -11.733 -6.733 6.590 1.00 96.62 88 TYR A N 1
ATOM 682 C CA . TYR A 1 88 ? -11.626 -5.282 6.481 1.00 96.62 88 TYR A CA 1
ATOM 683 C C . TYR A 1 88 ? -10.380 -4.861 5.690 1.00 96.62 88 TYR A C 1
ATOM 685 O O . TYR A 1 88 ? -10.499 -4.141 4.701 1.00 96.62 88 TYR A O 1
ATOM 693 N N . ILE A 1 89 ? -9.192 -5.341 6.075 1.00 96.44 89 ILE A N 1
ATOM 694 C CA . ILE A 1 89 ? -7.935 -4.950 5.415 1.00 96.44 89 ILE A CA 1
ATOM 695 C C . ILE A 1 89 ? -7.936 -5.376 3.940 1.00 96.44 89 ILE A C 1
ATOM 697 O O . ILE A 1 89 ? -7.515 -4.598 3.083 1.00 96.44 89 ILE A O 1
ATOM 701 N N . MET A 1 90 ? -8.422 -6.583 3.630 1.00 97.50 90 MET A N 1
ATOM 702 C CA . MET A 1 90 ? -8.481 -7.073 2.251 1.00 97.50 90 MET A CA 1
ATOM 703 C C . MET A 1 90 ? -9.454 -6.269 1.389 1.00 97.50 90 MET A C 1
ATOM 705 O O . MET A 1 90 ? -9.102 -5.942 0.263 1.00 97.50 90 MET A O 1
ATOM 709 N N . GLN A 1 91 ? -10.628 -5.907 1.911 1.00 98.00 91 GLN A N 1
ATOM 710 C CA . GLN A 1 91 ? -11.594 -5.083 1.177 1.00 98.00 91 GLN A CA 1
ATOM 711 C C . GLN A 1 91 ? -11.040 -3.687 0.881 1.00 98.00 91 GLN A C 1
ATOM 713 O O . GLN A 1 91 ? -11.140 -3.225 -0.249 1.00 98.00 91 GLN A O 1
ATOM 718 N N . GLN A 1 92 ? -10.405 -3.036 1.864 1.00 97.00 92 GLN A N 1
ATOM 719 C CA . GLN A 1 92 ? -9.773 -1.728 1.649 1.00 97.00 92 GLN A CA 1
ATOM 720 C C . GLN A 1 92 ? -8.676 -1.805 0.583 1.00 97.00 92 GLN A C 1
ATOM 722 O O . GLN A 1 92 ? -8.637 -0.983 -0.329 1.00 97.00 92 GLN A O 1
ATOM 727 N N . PHE A 1 93 ? -7.804 -2.814 0.671 1.00 96.81 93 PHE A N 1
ATOM 728 C CA . PHE A 1 93 ? -6.752 -3.013 -0.323 1.00 96.81 93 PHE A CA 1
ATOM 729 C C . PHE A 1 93 ? -7.314 -3.312 -1.716 1.00 96.81 93 PHE A C 1
ATOM 731 O O . PHE A 1 93 ? -6.812 -2.770 -2.693 1.00 96.81 93 PHE A O 1
ATOM 738 N N . GLN A 1 94 ? -8.353 -4.143 -1.803 1.00 97.25 94 GLN A N 1
ATOM 739 C CA . GLN A 1 94 ? -8.993 -4.495 -3.065 1.00 97.25 94 GLN A CA 1
ATOM 740 C C . GLN A 1 94 ? -9.590 -3.268 -3.758 1.00 97.25 94 GLN A C 1
ATOM 742 O O . GLN A 1 94 ? -9.293 -3.073 -4.927 1.00 97.25 94 GLN A O 1
ATOM 747 N N . MET A 1 95 ? -10.341 -2.420 -3.045 1.00 96.62 95 MET A N 1
ATOM 748 C CA . MET A 1 95 ? -10.922 -1.202 -3.634 1.00 96.62 95 MET A CA 1
ATOM 749 C C . MET A 1 95 ? -9.838 -0.282 -4.210 1.00 96.62 95 MET A C 1
ATOM 751 O O . MET A 1 95 ? -9.904 0.098 -5.371 1.00 96.62 95 MET A O 1
ATOM 755 N N . MET A 1 96 ? -8.784 0.002 -3.432 1.00 96.12 96 M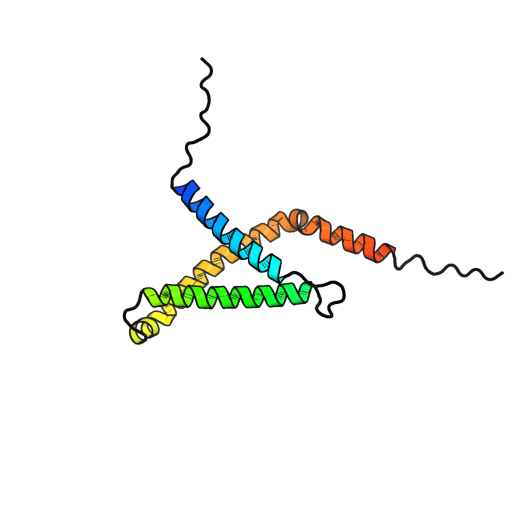ET A N 1
ATOM 756 C CA . MET A 1 96 ? -7.675 0.835 -3.915 1.00 96.12 96 MET A CA 1
ATOM 757 C C . MET A 1 96 ? -6.951 0.202 -5.110 1.00 96.12 96 MET A C 1
ATOM 759 O O . MET A 1 96 ? -6.522 0.911 -6.018 1.00 96.12 96 MET A O 1
ATOM 763 N N . LEU A 1 97 ? -6.776 -1.123 -5.105 1.00 96.69 97 LEU A N 1
ATOM 764 C CA . LEU A 1 97 ? -6.124 -1.833 -6.200 1.00 96.69 97 LEU A CA 1
ATOM 765 C C . LEU A 1 97 ? -6.963 -1.791 -7.477 1.00 96.69 97 LEU A C 1
ATOM 767 O O . LEU A 1 97 ? -6.389 -1.572 -8.537 1.00 96.69 97 LEU A O 1
ATOM 771 N N . GLU A 1 98 ? -8.273 -2.008 -7.375 1.00 97.62 98 GLU A N 1
ATOM 772 C CA . GLU A 1 98 ? -9.206 -1.948 -8.505 1.00 97.62 98 GLU A CA 1
ATOM 773 C C . GLU A 1 98 ? -9.184 -0.559 -9.147 1.00 97.62 98 GLU A C 1
ATOM 775 O O . GLU A 1 98 ? -8.893 -0.470 -10.337 1.00 97.62 98 GLU A O 1
ATOM 780 N N . ASP A 1 99 ? -9.321 0.511 -8.353 1.00 96.06 99 ASP A N 1
ATOM 781 C CA . ASP A 1 99 ? -9.274 1.891 -8.858 1.00 96.06 99 ASP A CA 1
ATOM 782 C C . ASP A 1 99 ? -7.967 2.183 -9.620 1.00 96.06 99 ASP A C 1
ATOM 784 O O . ASP A 1 99 ? -7.980 2.698 -10.739 1.00 96.06 99 ASP A O 1
ATOM 788 N N . ASN A 1 100 ? -6.818 1.800 -9.047 1.00 94.06 100 ASN A N 1
ATOM 789 C CA . ASN A 1 100 ? -5.516 1.992 -9.697 1.00 94.06 100 ASN A CA 1
ATOM 790 C C . ASN A 1 100 ? -5.368 1.124 -10.956 1.00 94.06 100 ASN A C 1
ATOM 792 O O . ASN A 1 100 ? -4.736 1.536 -11.929 1.00 94.06 100 ASN A O 1
ATOM 796 N N . TYR A 1 101 ? -5.886 -0.104 -10.932 1.00 94.69 101 TYR A N 1
ATOM 797 C CA . TYR A 1 101 ? -5.774 -1.022 -12.060 1.00 94.69 101 TYR A CA 1
ATOM 798 C C . TYR A 1 101 ? -6.603 -0.528 -13.246 1.00 94.69 101 TYR A C 1
ATOM 800 O O . TYR A 1 101 ? -6.094 -0.491 -14.368 1.00 94.69 101 TYR A O 1
ATOM 808 N N . ASP A 1 102 ? -7.834 -0.095 -12.983 1.00 96.56 102 ASP A N 1
ATOM 809 C CA . ASP A 1 102 ? -8.733 0.463 -13.986 1.00 96.56 102 ASP A CA 1
ATOM 810 C C . ASP A 1 102 ? -8.148 1.752 -14.584 1.00 96.56 102 ASP A C 1
ATOM 812 O O . ASP A 1 102 ? -8.089 1.879 -15.810 1.00 96.56 102 ASP A O 1
ATOM 816 N N . GLU A 1 103 ? -7.575 2.643 -13.764 1.00 94.38 103 GLU A N 1
ATOM 817 C CA . GLU A 1 103 ? -6.862 3.832 -14.257 1.00 94.38 103 GLU A CA 1
ATOM 818 C C . GLU A 1 103 ? -5.696 3.458 -15.192 1.00 94.38 103 GLU A C 1
ATOM 820 O O . GLU A 1 103 ? -5.547 4.029 -16.277 1.00 94.38 103 GLU A O 1
ATOM 825 N N . TYR A 1 104 ? -4.885 2.458 -14.830 1.00 93.00 104 TYR A N 1
ATOM 826 C CA . TYR A 1 104 ? -3.803 1.971 -15.695 1.00 93.00 104 TYR A CA 1
ATOM 827 C C . TYR A 1 104 ? -4.312 1.321 -16.985 1.00 93.00 104 TYR A C 1
ATOM 829 O O . TYR A 1 104 ? -3.628 1.406 -18.008 1.00 93.00 104 TYR A O 1
ATOM 837 N N . CYS A 1 105 ? -5.478 0.672 -16.964 1.00 91.62 105 CYS A N 1
ATOM 838 C CA . CYS A 1 105 ? -6.122 0.152 -18.168 1.00 91.62 105 CYS A CA 1
ATOM 839 C C . CYS A 1 105 ? -6.575 1.288 -19.093 1.00 91.62 105 CYS A C 1
ATOM 841 O O . CYS A 1 105 ? -6.316 1.232 -20.297 1.00 91.62 105 CYS A O 1
ATOM 843 N N . GLU A 1 106 ? -7.198 2.330 -18.545 1.00 94.06 106 GLU A N 1
ATOM 844 C CA . GLU A 1 106 ? -7.673 3.487 -19.310 1.00 94.06 106 GLU A CA 1
ATOM 845 C C . GLU A 1 106 ? -6.524 4.330 -19.878 1.00 94.06 106 GLU A C 1
ATOM 847 O O . GLU A 1 106 ? -6.587 4.803 -21.016 1.00 94.06 106 GLU A O 1
ATOM 852 N N . GLN A 1 107 ? -5.450 4.499 -19.105 1.00 91.88 107 GLN A N 1
ATOM 853 C CA . GLN A 1 107 ? -4.302 5.342 -19.448 1.00 91.88 107 GLN A CA 1
ATOM 854 C C . GLN A 1 107 ? -3.106 4.553 -19.991 1.00 91.88 107 GLN A C 1
ATOM 856 O O . GLN A 1 107 ? -2.014 5.115 -20.125 1.00 91.88 107 GLN A O 1
ATOM 861 N N . PHE A 1 108 ? -3.293 3.275 -20.336 1.00 88.12 108 PHE A N 1
ATOM 862 C CA . PHE A 1 108 ? -2.211 2.356 -20.702 1.00 88.12 108 PHE A CA 1
ATOM 863 C C . PHE A 1 108 ? -1.252 2.960 -21.735 1.00 88.12 108 PHE A C 1
ATOM 865 O O . PHE A 1 108 ? -0.043 3.043 -21.503 1.00 88.12 108 PHE A O 1
ATOM 872 N N . GLU A 1 109 ? -1.801 3.453 -22.848 1.00 88.88 109 GLU A N 1
ATOM 873 C CA . GLU A 1 109 ? -1.025 4.059 -23.933 1.00 88.88 109 GLU A CA 1
ATOM 874 C C . GLU A 1 109 ? -0.313 5.343 -23.504 1.00 88.88 109 GLU A C 1
ATOM 876 O O . GLU A 1 109 ? 0.789 5.615 -23.969 1.00 88.88 109 GLU A O 1
ATOM 881 N N . ASN A 1 110 ? -0.897 6.129 -22.599 1.00 86.12 110 ASN A N 1
ATOM 882 C CA . ASN A 1 110 ? -0.309 7.383 -22.132 1.00 86.12 110 ASN A CA 1
ATOM 883 C C . ASN A 1 110 ? 0.861 7.131 -21.176 1.00 86.12 110 ASN A C 1
ATOM 885 O O . ASN A 1 110 ? 1.929 7.727 -21.341 1.00 86.12 110 ASN A O 1
ATOM 889 N N . TYR A 1 111 ? 0.692 6.225 -20.213 1.00 83.81 111 TYR A N 1
ATOM 890 C CA . TYR A 1 111 ? 1.724 5.909 -19.223 1.00 83.81 111 TYR A CA 1
ATOM 891 C C . TYR A 1 111 ? 2.863 5.076 -19.797 1.00 83.81 111 TYR A C 1
ATOM 893 O O . TYR A 1 111 ? 4.017 5.229 -19.391 1.00 83.81 111 TYR A O 1
ATOM 901 N N . LEU A 1 112 ? 2.566 4.196 -20.752 1.00 82.44 112 LEU A N 1
ATOM 902 C CA . LEU A 1 112 ? 3.530 3.218 -21.253 1.00 82.44 112 LEU A CA 1
ATOM 903 C C . LEU A 1 112 ? 4.002 3.513 -22.675 1.00 82.44 112 LEU A C 1
ATOM 905 O O . LEU A 1 112 ? 4.798 2.745 -23.217 1.00 82.44 112 LEU A O 1
ATOM 909 N N . ARG A 1 113 ? 3.617 4.666 -23.235 1.00 73.94 113 ARG A N 1
ATOM 910 C CA . ARG A 1 113 ? 4.009 5.133 -24.573 1.00 73.94 113 ARG A CA 1
ATOM 911 C C . ARG A 1 113 ? 5.496 4.963 -24.878 1.00 73.94 113 ARG A C 1
ATOM 913 O O . ARG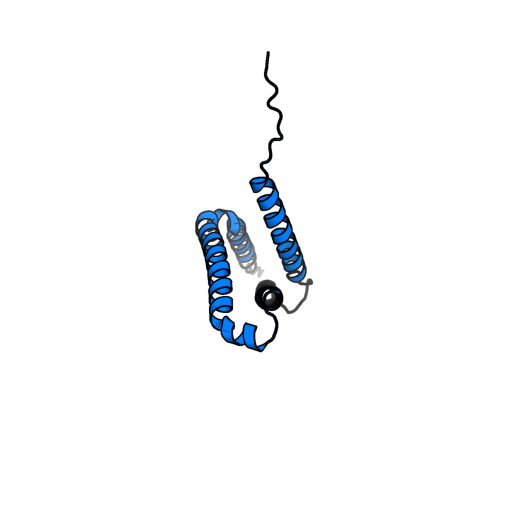 A 1 113 ? 5.875 4.594 -25.986 1.00 73.94 113 ARG A O 1
ATOM 920 N N . PHE A 1 114 ? 6.356 5.244 -23.898 1.00 59.56 114 PHE A N 1
ATOM 921 C CA . PHE A 1 114 ? 7.808 5.210 -24.075 1.00 59.56 114 PHE A CA 1
ATOM 922 C C . PHE A 1 114 ? 8.404 3.797 -24.047 1.00 59.56 114 PHE A C 1
ATOM 924 O O . PHE A 1 114 ? 9.469 3.603 -24.630 1.00 59.56 114 PHE A O 1
ATOM 931 N N . ARG A 1 115 ? 7.711 2.794 -23.477 1.00 60.94 115 ARG A N 1
ATOM 932 C CA . ARG A 1 115 ? 8.160 1.391 -23.569 1.00 60.94 115 ARG A CA 1
ATOM 933 C C . ARG A 1 115 ? 8.175 0.893 -25.014 1.00 60.94 115 ARG A C 1
ATOM 935 O O . ARG A 1 115 ? 9.106 0.194 -25.394 1.00 60.94 115 ARG A O 1
ATOM 942 N N . HIS A 1 116 ? 7.197 1.293 -25.826 1.00 51.59 116 HIS A N 1
ATOM 943 C CA . HIS A 1 116 ? 7.142 0.898 -27.236 1.00 51.59 116 HIS A CA 1
ATOM 944 C C . HIS A 1 116 ? 8.247 1.536 -28.093 1.00 51.59 116 HIS A C 1
ATOM 946 O O . HIS A 1 116 ? 8.704 0.925 -29.057 1.00 51.59 116 HIS A O 1
ATOM 952 N N . ASN A 1 117 ? 8.726 2.732 -27.738 1.00 53.03 117 ASN A N 1
ATOM 953 C CA . ASN A 1 117 ? 9.803 3.382 -28.487 1.00 53.03 117 ASN A CA 1
ATOM 954 C C . ASN A 1 117 ? 11.179 2.750 -28.215 1.00 53.03 117 ASN A C 1
ATOM 956 O O . ASN A 1 117 ? 11.989 2.666 -29.137 1.00 53.03 117 ASN A O 1
ATOM 960 N N . GLU A 1 118 ? 11.456 2.276 -26.996 1.00 48.34 118 GLU A N 1
ATOM 961 C CA . GLU A 1 118 ? 12.743 1.631 -26.685 1.00 48.34 118 GLU A CA 1
ATOM 962 C C . GLU A 1 118 ? 12.919 0.282 -27.401 1.00 48.34 118 GLU A C 1
ATOM 964 O O . GLU A 1 118 ? 14.002 0.014 -27.920 1.00 48.34 118 GLU A O 1
ATOM 969 N N . GLU A 1 119 ? 11.860 -0.526 -27.542 1.00 48.09 119 GLU A N 1
ATOM 970 C CA . GLU A 1 119 ? 11.901 -1.764 -28.346 1.00 48.09 119 GLU A CA 1
ATOM 971 C C . GLU A 1 119 ? 12.159 -1.481 -29.838 1.00 48.09 119 GLU A C 1
ATOM 973 O O . GLU A 1 119 ? 12.853 -2.242 -30.515 1.00 48.09 119 GLU A O 1
ATOM 978 N N . PHE A 1 120 ? 11.666 -0.351 -30.355 1.00 42.59 120 PHE A N 1
ATOM 979 C CA . PHE A 1 120 ? 11.895 0.065 -31.743 1.00 42.59 120 PHE A CA 1
ATOM 980 C C . PHE A 1 120 ? 13.345 0.513 -32.004 1.00 42.59 120 PHE A C 1
ATOM 982 O O . PHE A 1 120 ? 13.858 0.354 -33.113 1.00 42.59 120 PHE A O 1
ATOM 989 N N . HIS A 1 121 ? 14.022 1.064 -30.991 1.00 46.78 121 HIS A N 1
ATOM 990 C CA . HIS A 1 121 ? 15.427 1.474 -31.079 1.00 46.78 121 HIS A CA 1
ATOM 991 C C . HIS A 1 121 ? 16.408 0.337 -30.758 1.00 46.78 121 HIS A C 1
ATOM 993 O O . HIS A 1 121 ? 17.474 0.285 -31.371 1.00 46.78 121 HIS A O 1
ATOM 999 N N . ALA A 1 122 ? 16.046 -0.602 -29.877 1.00 49.59 122 ALA A N 1
ATOM 1000 C CA . ALA A 1 122 ? 16.840 -1.803 -29.613 1.00 49.59 122 ALA A CA 1
ATOM 1001 C C . ALA A 1 122 ? 16.913 -2.722 -30.848 1.00 49.59 122 ALA A C 1
ATOM 1003 O O . ALA A 1 122 ? 17.998 -3.156 -31.225 1.00 49.59 122 ALA A O 1
ATOM 1004 N N . ASN A 1 123 ? 15.795 -2.915 -31.559 1.00 43.81 123 ASN A N 1
ATOM 1005 C CA . ASN A 1 123 ? 15.741 -3.747 -32.772 1.00 43.81 123 ASN A CA 1
ATOM 1006 C C . ASN A 1 123 ? 16.399 -3.113 -34.014 1.00 43.81 123 ASN A C 1
ATOM 1008 O O . ASN A 1 123 ? 16.536 -3.772 -35.043 1.00 43.81 123 ASN A O 1
ATOM 1012 N N . LYS A 1 124 ? 16.800 -1.837 -33.951 1.00 45.47 124 LYS A N 1
ATOM 1013 C CA . LYS A 1 124 ? 17.505 -1.162 -35.054 1.00 45.47 124 LYS A CA 1
ATOM 1014 C C . LYS A 1 124 ? 19.014 -1.400 -35.033 1.00 45.47 124 LYS A C 1
ATOM 1016 O O . LYS A 1 124 ? 19.647 -1.273 -36.072 1.00 45.47 124 LYS A O 1
ATOM 1021 N N . HIS A 1 125 ? 19.581 -1.739 -33.875 1.00 49.00 125 HIS A N 1
ATOM 1022 C CA . HIS A 1 125 ? 21.020 -1.968 -33.734 1.00 49.00 125 HIS A CA 1
ATOM 1023 C C . HIS A 1 125 ? 21.467 -3.392 -34.094 1.00 49.00 125 HIS A C 1
ATOM 1025 O O . HIS A 1 125 ? 22.653 -3.589 -34.336 1.00 49.00 125 HIS A O 1
ATOM 1031 N N . ASP A 1 126 ? 20.541 -4.349 -34.209 1.00 47.19 126 ASP A N 1
ATOM 1032 C CA . ASP A 1 126 ? 20.861 -5.739 -34.572 1.00 47.19 126 ASP A CA 1
ATOM 1033 C C . ASP A 1 126 ? 20.883 -6.001 -36.091 1.00 47.19 126 ASP A C 1
ATOM 1035 O O . ASP A 1 126 ? 21.277 -7.084 -36.515 1.00 47.19 126 ASP A O 1
ATOM 1039 N N . HIS A 1 127 ? 20.500 -5.030 -36.931 1.00 47.62 127 HIS A N 1
ATOM 1040 C CA . HIS A 1 127 ? 20.382 -5.235 -38.383 1.00 47.62 127 HIS A CA 1
ATOM 1041 C C . HIS A 1 127 ? 21.539 -4.687 -39.242 1.00 47.62 127 HIS A C 1
ATOM 1043 O O . HIS A 1 127 ? 21.531 -4.928 -40.446 1.00 47.62 127 HIS A O 1
ATOM 1049 N N . ASP A 1 128 ? 22.542 -4.018 -38.657 1.00 48.38 128 ASP A N 1
ATOM 1050 C CA . ASP A 1 128 ? 23.573 -3.277 -39.417 1.00 48.38 128 ASP A CA 1
ATOM 1051 C C . ASP A 1 128 ? 24.992 -3.893 -39.394 1.00 48.38 128 ASP A C 1
ATOM 1053 O O . ASP A 1 128 ? 25.971 -3.232 -39.746 1.00 48.38 128 ASP A O 1
ATOM 1057 N N . HIS A 1 129 ? 25.139 -5.177 -39.055 1.00 49.03 129 HIS A N 1
ATOM 1058 C CA . HIS A 1 129 ? 26.418 -5.891 -39.191 1.00 49.03 129 HIS A CA 1
ATOM 1059 C C . HIS A 1 129 ? 26.295 -7.148 -40.053 1.00 49.03 129 HIS A C 1
ATOM 1061 O O . HIS A 1 129 ? 26.452 -8.257 -39.564 1.00 49.03 129 HIS A O 1
ATOM 1067 N N . ASP A 1 130 ? 26.054 -6.959 -41.350 1.00 48.56 130 ASP A N 1
ATOM 1068 C CA . ASP A 1 130 ? 26.493 -7.909 -42.378 1.00 48.56 130 ASP A CA 1
ATOM 1069 C C . ASP A 1 130 ? 26.626 -7.186 -43.728 1.00 48.56 130 ASP A C 1
ATOM 1071 O O . ASP A 1 130 ? 25.786 -7.274 -44.620 1.00 48.56 130 ASP A O 1
ATOM 1075 N N . HIS A 1 131 ? 27.711 -6.424 -43.878 1.00 43.56 131 HIS A N 1
ATOM 1076 C CA . HIS A 1 131 ? 28.248 -6.122 -45.201 1.00 43.56 131 HIS A CA 1
ATOM 1077 C C . HIS A 1 131 ? 29.693 -6.596 -45.272 1.00 43.56 131 HIS A C 1
ATOM 1079 O O . HIS A 1 131 ? 30.652 -5.893 -44.955 1.00 43.56 131 HIS A O 1
ATOM 1085 N N . ASP A 1 132 ? 29.776 -7.853 -45.686 1.00 47.81 132 ASP A N 1
ATOM 1086 C CA . ASP A 1 132 ? 30.916 -8.515 -46.286 1.00 47.81 132 ASP A CA 1
ATOM 1087 C C . ASP A 1 132 ? 31.534 -7.606 -47.366 1.00 47.81 132 ASP A C 1
ATOM 1089 O O . ASP A 1 132 ? 30.895 -7.269 -48.366 1.00 47.81 132 ASP A O 1
ATOM 1093 N N . HIS A 1 133 ? 32.784 -7.193 -47.168 1.00 41.62 133 HIS A N 1
ATOM 1094 C CA . HIS A 1 133 ? 33.610 -6.622 -48.228 1.00 41.62 133 HIS A CA 1
ATOM 1095 C C . HIS A 1 133 ? 34.889 -7.449 -48.352 1.00 41.62 133 HIS A C 1
ATOM 1097 O O . HIS A 1 133 ? 35.955 -7.094 -47.852 1.00 41.62 133 HIS A O 1
ATOM 1103 N N . GLN A 1 134 ? 34.761 -8.571 -49.062 1.00 41.62 134 GLN A N 1
ATOM 1104 C CA . GLN A 1 134 ? 35.844 -9.105 -49.877 1.00 41.62 134 GLN A CA 1
ATOM 1105 C C . GL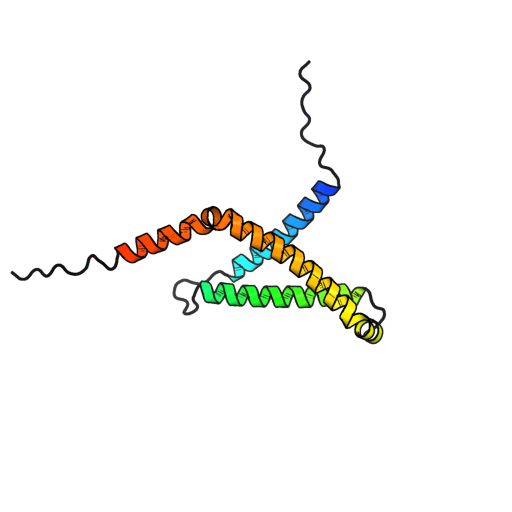N A 1 134 ? 35.954 -8.254 -51.148 1.00 41.62 134 GLN A C 1
ATOM 1107 O O . GLN A 1 134 ? 35.031 -8.252 -51.963 1.00 41.62 134 GLN A O 1
ATOM 1112 N N . HIS A 1 135 ? 37.054 -7.513 -51.283 1.00 39.16 135 HIS A N 1
ATOM 1113 C CA . HIS A 1 135 ? 37.970 -7.518 -52.435 1.00 39.16 135 HIS A CA 1
ATOM 1114 C C . HIS A 1 135 ? 39.016 -6.408 -52.319 1.00 39.16 135 HIS A C 1
ATOM 1116 O O . HIS A 1 135 ? 38.633 -5.246 -52.067 1.00 39.16 135 HIS A O 1
#